Protein AF-A0A3C1GLZ0-F1 (afdb_monomer_lite)

Foldseek 3Di:
DDDPVLCVVQVHDPPFDKDWDWDFDADPVRHTPDTDIDIGRPVPDDDDDDDDDDPDPPDPDPVVPDDPPDDDDDDDD

pLDDT: mean 84.82, std 17.75, range [44.56, 98.25]

Radius of gyration: 30.16 Å; chains: 1; bounding box: 40×62×78 Å

Structure (mmCIF, N/CA/C/O backbone):
data_AF-A0A3C1GLZ0-F1
#
_entry.id   AF-A0A3C1GLZ0-F1
#
loop_
_atom_site.group_PDB
_atom_site.id
_atom_site.type_symbol
_atom_site.label_atom_id
_atom_site.label_alt_id
_atom_site.label_comp_id
_atom_site.label_asym_id
_atom_site.label_entity_id
_atom_site.label_seq_id
_atom_site.pdbx_PDB_ins_code
_atom_site.Cartn_x
_atom_site.Cartn_y
_atom_site.Cartn_z
_atom_site.occupancy
_atom_site.B_iso_or_equiv
_atom_site.auth_seq_id
_atom_site.auth_comp_id
_atom_site.auth_asym_id
_atom_site.auth_atom_id
_atom_site.pdbx_PDB_model_num
ATOM 1 N N . MET A 1 1 ? -4.082 -8.581 10.585 1.00 80.88 1 MET A N 1
ATOM 2 C CA . MET A 1 1 ? -4.501 -7.511 11.513 1.00 80.88 1 MET A CA 1
ATOM 3 C C . MET A 1 1 ? -3.282 -6.635 11.753 1.00 80.88 1 MET A C 1
ATOM 5 O O . MET A 1 1 ? -2.201 -7.220 11.806 1.00 80.88 1 MET A O 1
ATOM 9 N N . PRO A 1 2 ? -3.413 -5.299 11.769 1.00 94.06 2 PRO A N 1
ATOM 10 C CA . PRO A 1 2 ? -2.278 -4.402 11.990 1.00 94.06 2 PRO A CA 1
ATOM 11 C C . PRO A 1 2 ? -1.682 -4.587 13.391 1.00 94.06 2 PRO A C 1
ATOM 13 O O . PRO A 1 2 ? -2.379 -5.002 14.317 1.00 94.06 2 PRO A O 1
ATOM 16 N N . ASP A 1 3 ? -0.396 -4.274 13.541 1.00 96.00 3 ASP A N 1
ATOM 17 C CA . ASP A 1 3 ? 0.209 -4.088 14.860 1.00 96.00 3 ASP A CA 1
ATOM 18 C C . ASP A 1 3 ? -0.184 -2.728 15.467 1.00 96.00 3 ASP A C 1
ATOM 20 O O . ASP A 1 3 ? -0.873 -1.914 14.844 1.00 96.00 3 ASP A O 1
ATOM 24 N N . VAL A 1 4 ? 0.228 -2.497 16.718 1.00 97.94 4 VAL A N 1
ATOM 25 C CA . VAL A 1 4 ? -0.120 -1.287 17.483 1.00 97.94 4 VAL A CA 1
ATOM 26 C C . VAL A 1 4 ? 0.370 -0.016 16.792 1.00 97.94 4 VAL A C 1
ATOM 28 O O . VAL A 1 4 ? -0.356 0.977 16.759 1.00 97.94 4 VAL A O 1
ATOM 31 N N . GLU A 1 5 ? 1.573 -0.045 16.222 1.00 97.56 5 GLU A N 1
ATOM 32 C CA . GLU A 1 5 ? 2.160 1.108 15.542 1.00 97.56 5 GLU A CA 1
ATOM 33 C C . GLU A 1 5 ? 1.390 1.439 14.261 1.00 97.56 5 GLU A C 1
ATOM 35 O O . GLU A 1 5 ? 0.927 2.566 14.085 1.00 97.56 5 GLU A O 1
ATOM 40 N N . THR A 1 6 ? 1.167 0.441 13.407 1.00 97.19 6 THR A N 1
ATOM 41 C CA . THR A 1 6 ? 0.439 0.589 12.144 1.00 97.19 6 THR A CA 1
ATOM 42 C C . THR A 1 6 ? -0.994 1.058 12.385 1.00 97.19 6 THR A C 1
ATOM 44 O O . THR A 1 6 ? -1.467 1.968 11.705 1.00 97.19 6 THR A O 1
ATOM 47 N N . ALA A 1 7 ? -1.689 0.482 13.373 1.00 97.31 7 ALA A N 1
ATOM 48 C CA . ALA A 1 7 ? -3.040 0.904 13.739 1.00 97.3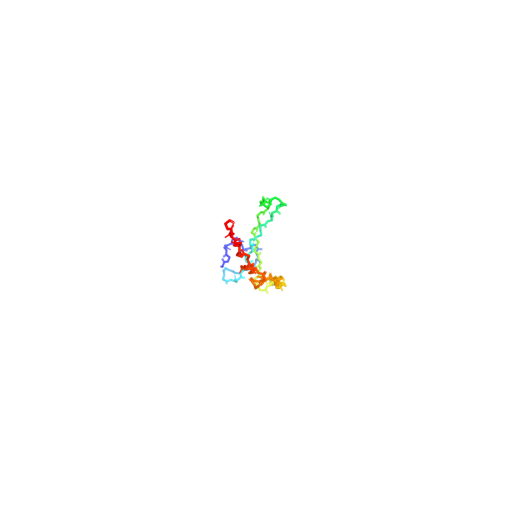1 7 ALA A CA 1
ATOM 49 C C . ALA A 1 7 ? -3.070 2.362 14.229 1.00 97.31 7 ALA A C 1
ATOM 51 O O . ALA A 1 7 ? -3.939 3.136 13.821 1.00 97.31 7 ALA A O 1
ATOM 52 N N . GLY A 1 8 ? -2.082 2.760 15.040 1.00 97.94 8 GLY A N 1
ATOM 53 C CA . GLY A 1 8 ? -1.922 4.135 15.509 1.00 97.94 8 GLY A CA 1
ATOM 54 C C . GLY A 1 8 ? -1.683 5.126 14.369 1.00 97.94 8 GLY A C 1
ATOM 55 O O . GLY A 1 8 ? -2.383 6.133 14.275 1.00 97.94 8 GLY A O 1
ATOM 56 N N . LEU A 1 9 ? -0.750 4.818 13.463 1.00 97.88 9 LEU A N 1
ATOM 57 C CA . LEU A 1 9 ? -0.417 5.669 12.315 1.00 97.88 9 LEU A CA 1
ATOM 58 C C . LEU A 1 9 ? -1.580 5.809 11.322 1.00 97.88 9 LEU A C 1
ATOM 60 O O . LEU A 1 9 ? -1.761 6.870 10.726 1.00 97.88 9 LEU A O 1
ATOM 64 N N . LEU A 1 10 ? -2.385 4.759 11.146 1.00 96.81 10 LEU A N 1
ATOM 65 C CA . LEU A 1 10 ? -3.526 4.762 10.226 1.00 96.81 10 LEU A CA 1
ATOM 66 C C . LEU A 1 10 ? -4.833 5.268 10.863 1.00 96.81 10 LEU A C 1
ATOM 68 O O . LEU A 1 10 ? -5.824 5.485 10.150 1.00 96.81 10 LEU A O 1
ATOM 72 N N . GLY A 1 11 ? -4.854 5.468 12.184 1.00 97.06 11 GLY A N 1
ATOM 73 C CA . GLY A 1 11 ? -6.057 5.843 12.924 1.00 97.06 11 GLY A CA 1
ATOM 74 C C . GLY A 1 11 ? -7.163 4.797 12.779 1.00 97.06 11 GLY A C 1
ATOM 75 O O . GLY A 1 11 ? -8.301 5.144 12.446 1.00 97.06 11 GLY A O 1
ATOM 76 N N . THR A 1 12 ? -6.803 3.524 12.949 1.00 96.25 12 THR A N 1
ATOM 77 C CA . THR A 1 12 ? -7.707 2.366 12.904 1.00 96.25 12 THR A CA 1
ATOM 78 C C . THR A 1 12 ? -7.653 1.594 14.215 1.00 96.25 12 THR A C 1
ATOM 80 O O . TH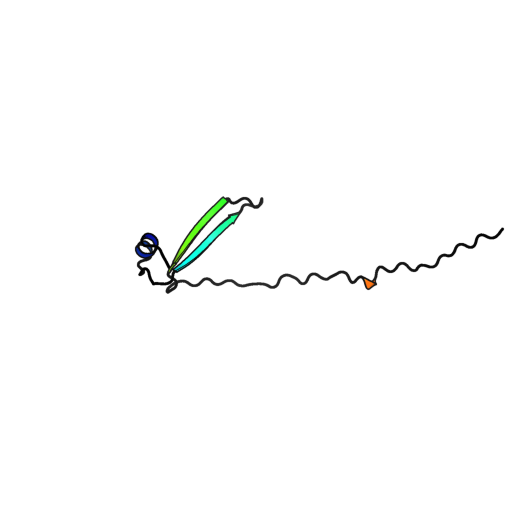R A 1 12 ? -6.695 1.715 14.977 1.00 96.25 12 THR A O 1
ATOM 83 N N . ASP A 1 13 ? -8.658 0.762 14.481 1.00 96.19 13 ASP A N 1
ATOM 84 C CA . ASP A 1 13 ? -8.564 -0.212 15.568 1.00 96.19 13 ASP A CA 1
ATOM 85 C C . ASP A 1 13 ? -7.710 -1.435 15.159 1.00 96.19 13 ASP A C 1
ATOM 87 O O . ASP A 1 13 ? -7.442 -1.663 13.977 1.00 96.19 13 ASP A O 1
ATOM 91 N N . LEU A 1 14 ? -7.264 -2.229 16.141 1.00 96.94 14 LEU A N 1
ATOM 92 C CA . LEU A 1 14 ? -6.423 -3.417 15.909 1.00 96.94 14 LEU A CA 1
ATOM 93 C C . LEU A 1 14 ? -7.148 -4.547 15.165 1.00 96.94 14 LEU A C 1
ATOM 95 O O . LEU A 1 14 ? -6.509 -5.420 14.580 1.00 96.94 14 LEU A O 1
ATOM 99 N N . THR A 1 15 ? -8.477 -4.557 15.215 1.00 96.25 15 THR A N 1
ATOM 100 C CA . THR A 1 15 ? -9.329 -5.537 14.535 1.00 96.25 15 THR A CA 1
ATOM 101 C C . THR A 1 15 ? -9.743 -5.079 13.135 1.00 96.25 15 THR A C 1
ATOM 103 O O . THR A 1 15 ? -10.249 -5.878 12.344 1.00 96.25 15 THR A O 1
ATOM 106 N N . GLN A 1 16 ? -9.490 -3.814 12.790 1.00 96.12 16 GLN A N 1
ATOM 107 C CA . GLN A 1 16 ? -9.820 -3.265 11.490 1.00 96.12 16 GLN A CA 1
ATOM 108 C C . GLN A 1 16 ? -8.890 -3.857 10.419 1.00 96.12 16 GLN A C 1
ATOM 110 O O . GLN A 1 16 ? -7.663 -3.861 10.574 1.00 96.12 16 GLN A O 1
ATOM 115 N N . PRO A 1 17 ? -9.435 -4.362 9.298 1.00 96.12 17 PRO A N 1
ATOM 116 C CA . PRO A 1 17 ? -8.616 -4.857 8.202 1.00 96.12 17 PRO A CA 1
ATOM 117 C C . PRO A 1 17 ? -7.743 -3.759 7.580 1.00 96.12 17 PRO A C 1
ATOM 119 O O . PRO A 1 17 ? -8.178 -2.629 7.349 1.00 96.12 17 PRO A O 1
ATOM 122 N N . VAL A 1 18 ? -6.510 -4.134 7.248 1.00 97.06 18 VAL A N 1
ATOM 123 C CA . VAL A 1 18 ? -5.520 -3.294 6.566 1.00 97.06 18 VAL A CA 1
ATOM 124 C C . VAL A 1 18 ? -5.028 -4.051 5.338 1.00 97.06 18 VAL A C 1
ATOM 126 O O . VAL A 1 18 ? -4.798 -5.261 5.396 1.00 97.06 18 VAL A O 1
ATOM 129 N N . LEU A 1 19 ? -4.877 -3.338 4.227 1.00 96.75 19 LEU A N 1
ATOM 130 C CA . LEU A 1 19 ? -4.258 -3.841 3.010 1.00 96.75 19 LEU A CA 1
ATOM 131 C C . LEU A 1 19 ? -2.743 -3.640 3.117 1.00 96.75 19 LE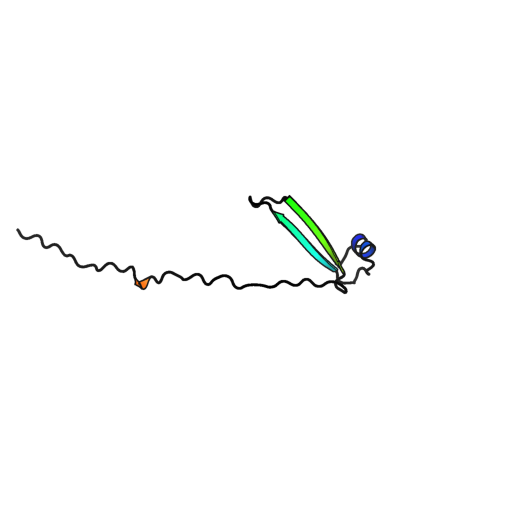U A C 1
ATOM 133 O O . LEU A 1 19 ? -2.269 -2.506 3.091 1.00 96.75 19 LEU A O 1
ATOM 137 N N . ALA A 1 20 ? -2.001 -4.738 3.243 1.00 95.94 20 ALA A N 1
ATOM 138 C CA . ALA A 1 20 ? -0.542 -4.738 3.265 1.00 95.94 20 ALA A CA 1
ATOM 139 C C . ALA A 1 20 ? 0.005 -5.132 1.888 1.00 95.94 20 ALA A C 1
ATOM 141 O O . ALA A 1 20 ? -0.365 -6.177 1.348 1.00 95.94 20 ALA A O 1
ATOM 142 N N . ILE A 1 21 ? 0.883 -4.304 1.324 1.00 95.69 21 ILE A N 1
ATOM 143 C CA . ILE A 1 21 ? 1.524 -4.531 0.027 1.00 95.69 21 ILE A CA 1
ATOM 144 C C . ILE A 1 21 ? 3.033 -4.426 0.212 1.00 95.69 21 ILE A C 1
ATOM 146 O O . ILE A 1 21 ? 3.526 -3.431 0.734 1.00 95.69 21 ILE A O 1
ATOM 150 N N . ARG A 1 22 ? 3.762 -5.437 -0.266 1.00 96.25 22 ARG A N 1
ATOM 151 C CA . ARG A 1 22 ? 5.215 -5.371 -0.428 1.00 96.25 22 ARG A CA 1
ATOM 152 C C . ARG A 1 22 ? 5.538 -5.059 -1.882 1.00 96.25 22 ARG A C 1
ATOM 154 O O . ARG A 1 22 ? 5.231 -5.861 -2.766 1.00 96.25 22 ARG A O 1
ATOM 161 N N . LEU A 1 23 ? 6.167 -3.916 -2.120 1.00 95.69 23 LEU A N 1
ATOM 162 C CA . LEU A 1 23 ? 6.680 -3.514 -3.422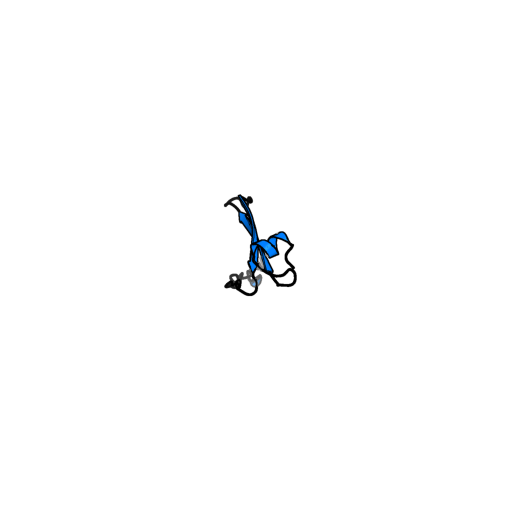 1.00 95.69 23 LEU A CA 1
ATOM 163 C C . LEU A 1 23 ? 8.178 -3.812 -3.490 1.00 95.69 23 LEU A C 1
ATOM 165 O O . LEU A 1 23 ? 8.947 -3.365 -2.644 1.00 95.69 23 LEU A O 1
ATOM 169 N N . VAL A 1 24 ? 8.584 -4.555 -4.517 1.00 97.44 24 VAL A N 1
ATOM 170 C CA . VAL A 1 24 ? 9.993 -4.764 -4.860 1.00 97.44 24 VAL A CA 1
ATOM 171 C C . VAL A 1 24 ? 10.231 -4.114 -6.211 1.00 97.44 24 VAL A C 1
ATOM 173 O O . VAL A 1 24 ? 9.659 -4.542 -7.215 1.00 97.44 24 VAL A O 1
ATOM 176 N N . VAL A 1 25 ? 11.063 -3.078 -6.237 1.00 97.12 25 VAL A N 1
ATOM 177 C CA . VAL A 1 25 ? 11.473 -2.404 -7.470 1.00 97.12 25 VAL A CA 1
ATOM 178 C C . VAL A 1 25 ? 12.825 -2.959 -7.886 1.00 97.12 25 VAL A C 1
ATOM 180 O O . VAL A 1 25 ? 13.768 -2.989 -7.092 1.00 97.12 25 VAL A O 1
ATOM 183 N N . THR A 1 26 ? 12.928 -3.397 -9.138 1.00 98.25 26 THR A N 1
ATOM 184 C CA . THR A 1 26 ? 14.165 -3.944 -9.703 1.00 98.25 26 THR A CA 1
ATOM 185 C C . THR A 1 26 ? 14.702 -3.084 -10.841 1.00 98.25 26 THR A C 1
ATOM 187 O O . THR A 1 26 ? 13.925 -2.534 -11.620 1.00 98.25 26 THR A O 1
ATOM 190 N N . ASP A 1 27 ? 16.028 -3.012 -10.976 1.00 97.00 27 ASP A N 1
ATOM 191 C CA . ASP A 1 27 ? 16.688 -2.410 -12.136 1.00 97.00 27 ASP A CA 1
ATOM 192 C C . ASP A 1 27 ? 16.568 -3.286 -13.403 1.00 97.00 27 ASP A C 1
ATOM 194 O O . ASP A 1 27 ? 16.022 -4.393 -13.391 1.00 97.00 27 ASP A O 1
ATOM 198 N N . VAL A 1 28 ? 17.117 -2.796 -14.521 1.00 96.75 28 VAL A N 1
ATOM 199 C CA . VAL A 1 28 ? 17.149 -3.518 -15.810 1.00 96.75 28 VAL A CA 1
ATOM 200 C C . VAL A 1 28 ? 17.950 -4.825 -15.768 1.00 96.75 28 VAL A C 1
ATOM 202 O O . VAL A 1 28 ? 17.781 -5.672 -16.641 1.00 96.75 28 VAL A O 1
ATOM 205 N N . ALA A 1 29 ? 18.818 -4.995 -14.770 1.00 97.50 29 ALA A N 1
ATOM 206 C CA . ALA A 1 29 ? 19.584 -6.211 -14.526 1.00 97.50 29 ALA A CA 1
ATOM 207 C C . ALA A 1 29 ? 18.884 -7.144 -13.514 1.00 97.50 29 ALA A C 1
ATOM 209 O O . ALA A 1 29 ? 19.505 -8.090 -13.029 1.00 97.50 29 ALA A O 1
ATOM 210 N N . ALA A 1 30 ? 17.606 -6.886 -13.203 1.00 95.69 30 ALA A N 1
ATOM 211 C CA . ALA A 1 30 ? 16.789 -7.607 -12.229 1.00 95.69 30 ALA A CA 1
ATOM 212 C C . ALA A 1 30 ? 17.336 -7.577 -10.788 1.00 95.69 30 ALA A C 1
ATOM 214 O O . ALA A 1 30 ? 17.003 -8.439 -9.973 1.00 95.69 30 ALA A O 1
ATOM 215 N N . ARG A 1 31 ? 18.158 -6.581 -10.444 1.00 96.50 31 ARG A N 1
ATOM 216 C CA . ARG A 1 31 ? 18.624 -6.371 -9.069 1.00 96.50 31 ARG A CA 1
ATOM 217 C C . ARG A 1 31 ? 17.638 -5.496 -8.318 1.00 96.50 31 ARG A C 1
ATOM 219 O O . ARG A 1 31 ? 17.163 -4.504 -8.859 1.00 96.50 31 ARG A O 1
ATOM 226 N N . SER A 1 32 ? 17.360 -5.843 -7.065 1.00 95.81 32 SER A N 1
ATOM 227 C CA . SER A 1 32 ? 16.510 -5.029 -6.193 1.00 95.81 32 SER A CA 1
ATOM 228 C C . SER A 1 32 ? 17.166 -3.675 -5.932 1.00 95.81 32 SER A C 1
ATOM 230 O O . SER A 1 32 ? 18.298 -3.628 -5.453 1.00 95.81 32 SER A O 1
ATOM 232 N N . VAL A 1 33 ? 16.448 -2.594 -6.221 1.00 97.31 33 VAL A N 1
ATOM 233 C CA . VAL A 1 33 ? 16.870 -1.216 -5.918 1.00 97.31 33 VAL A CA 1
ATOM 234 C C . VAL A 1 33 ? 16.059 -0.601 -4.784 1.00 97.31 33 VAL A C 1
ATOM 236 O O . VAL A 1 33 ? 16.560 0.276 -4.090 1.00 97.31 33 VAL A O 1
ATOM 239 N N . GLU A 1 34 ? 14.845 -1.098 -4.551 1.00 97.44 34 GLU A N 1
ATOM 240 C CA . GLU A 1 34 ? 13.979 -0.659 -3.460 1.00 97.44 34 GLU A CA 1
ATOM 241 C C . GLU A 1 34 ? 13.097 -1.821 -3.002 1.00 97.44 34 GLU A C 1
ATOM 243 O O . GLU A 1 34 ? 12.578 -2.585 -3.823 1.00 97.44 34 GLU A O 1
ATOM 248 N N . VAL A 1 35 ? 12.926 -1.942 -1.687 1.00 97.19 35 VAL A N 1
ATOM 249 C CA . VAL A 1 35 ? 11.921 -2.808 -1.073 1.00 97.19 35 VAL A CA 1
ATOM 250 C C . VAL A 1 35 ? 11.132 -1.959 -0.092 1.00 97.19 35 VAL A C 1
ATOM 252 O O . VAL A 1 35 ? 11.706 -1.430 0.857 1.00 97.19 35 VAL A O 1
ATOM 255 N N . SER A 1 36 ? 9.830 -1.859 -0.327 1.00 96.94 36 SER A N 1
ATOM 256 C CA . SER A 1 36 ? 8.933 -1.005 0.442 1.00 96.94 36 SER A CA 1
ATOM 257 C C . SER A 1 36 ? 7.736 -1.816 0.923 1.00 96.94 36 SER A C 1
ATOM 259 O O . SER A 1 36 ? 7.025 -2.425 0.124 1.00 96.94 36 SER A O 1
ATOM 261 N N . ASP A 1 37 ? 7.515 -1.817 2.236 1.00 96.31 37 ASP A N 1
ATOM 262 C CA . ASP A 1 37 ? 6.308 -2.354 2.859 1.00 96.31 37 ASP A CA 1
ATOM 263 C C . ASP A 1 37 ? 5.329 -1.204 3.094 1.00 96.31 37 ASP A C 1
ATOM 265 O O . ASP A 1 37 ? 5.665 -0.201 3.721 1.00 96.31 37 ASP A O 1
ATOM 269 N N . THR A 1 38 ? 4.123 -1.311 2.541 1.00 96.06 38 THR A N 1
ATOM 270 C CA . THR A 1 38 ? 3.117 -0.245 2.589 1.00 96.06 38 THR A CA 1
ATOM 271 C C . THR A 1 38 ? 1.794 -0.771 3.120 1.00 96.06 38 THR A C 1
ATOM 273 O O . THR A 1 38 ? 1.332 -1.847 2.736 1.00 96.06 38 THR A O 1
ATOM 276 N N . PHE A 1 39 ? 1.167 0.015 3.991 1.00 96.94 39 PHE A N 1
ATOM 277 C CA . PHE A 1 39 ? -0.072 -0.337 4.673 1.00 96.94 39 PHE A CA 1
ATOM 278 C C . PHE A 1 39 ? -1.148 0.705 4.372 1.00 96.94 39 PHE A C 1
ATOM 280 O O . PHE A 1 39 ? -0.938 1.902 4.561 1.00 96.94 39 PHE A O 1
ATOM 287 N N . TYR A 1 40 ? -2.315 0.248 3.923 1.00 97.06 40 TYR A N 1
ATOM 288 C CA . TYR A 1 40 ? -3.462 1.096 3.610 1.00 97.06 40 TYR A CA 1
ATOM 289 C C . TYR A 1 40 ? -4.681 0.657 4.407 1.00 97.06 40 TYR A C 1
ATOM 291 O O . TYR A 1 40 ? -4.924 -0.536 4.598 1.00 97.06 40 TYR A O 1
ATOM 299 N N . ARG A 1 41 ? -5.515 1.611 4.815 1.00 97.19 41 ARG A N 1
ATOM 300 C CA . ARG A 1 41 ? -6.790 1.274 5.448 1.00 97.19 41 ARG A CA 1
ATOM 301 C C . ARG A 1 41 ? -7.723 0.612 4.435 1.00 97.19 41 ARG A C 1
ATOM 303 O O . ARG A 1 41 ? -8.047 1.218 3.410 1.00 97.19 41 ARG A O 1
ATOM 310 N N . ALA A 1 42 ? -8.176 -0.606 4.724 1.00 96.25 42 ALA A N 1
ATOM 311 C CA . ALA A 1 42 ? -8.985 -1.381 3.782 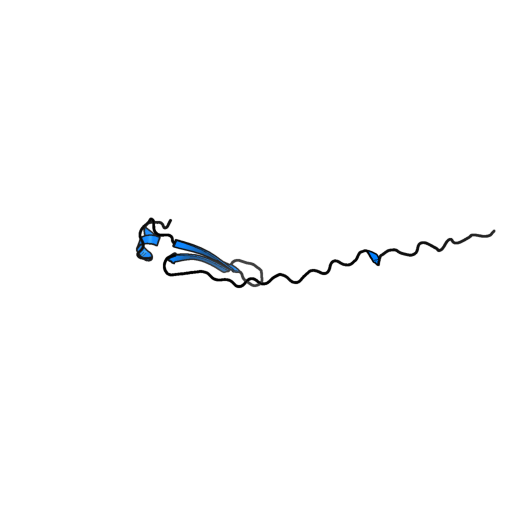1.00 96.25 42 ALA A CA 1
ATOM 312 C C . ALA A 1 42 ? -10.415 -0.834 3.608 1.00 96.25 42 ALA A C 1
ATOM 314 O O . ALA A 1 42 ? -11.088 -1.176 2.643 1.00 96.25 42 ALA A O 1
ATOM 315 N N . ASP A 1 43 ? -10.875 0.029 4.519 1.00 95.94 43 ASP A N 1
ATOM 316 C CA . ASP A 1 43 ? -12.159 0.734 4.417 1.00 95.94 43 ASP A CA 1
ATOM 317 C C . ASP A 1 43 ? -12.122 1.925 3.443 1.00 95.94 43 ASP A C 1
ATOM 319 O O . ASP A 1 43 ? -13.172 2.426 3.047 1.00 95.94 43 ASP A O 1
ATOM 323 N N . ARG A 1 44 ? -10.927 2.397 3.065 1.00 97.25 44 ARG A N 1
ATOM 324 C CA . ARG A 1 44 ? -10.738 3.590 2.220 1.00 97.25 44 ARG A CA 1
ATOM 325 C C . ARG A 1 44 ? -10.041 3.315 0.899 1.00 97.25 44 ARG A C 1
ATOM 327 O O . ARG A 1 44 ? -10.192 4.104 -0.028 1.00 97.25 44 ARG A O 1
ATOM 334 N N . TYR A 1 45 ? -9.267 2.239 0.816 1.00 97.56 45 TYR A N 1
ATOM 335 C CA . TYR A 1 45 ? -8.445 1.937 -0.348 1.00 97.56 45 TYR A CA 1
ATOM 336 C C . TYR A 1 45 ? -8.792 0.583 -0.946 1.00 97.56 45 TYR A C 1
ATOM 338 O O . TYR A 1 45 ? -9.040 -0.396 -0.244 1.00 97.56 45 TYR A O 1
ATOM 346 N N . ARG A 1 46 ? -8.730 0.537 -2.275 1.00 96.06 46 ARG A N 1
ATOM 347 C CA . ARG A 1 46 ? -8.857 -0.671 -3.079 1.00 96.06 46 ARG A CA 1
ATOM 348 C C . ARG A 1 46 ? -7.701 -0.722 -4.070 1.00 96.06 46 ARG A C 1
ATOM 350 O O . ARG A 1 46 ? -7.347 0.296 -4.654 1.00 96.06 46 ARG A O 1
ATOM 357 N N . TYR A 1 47 ? -7.139 -1.912 -4.261 1.00 94.25 47 TYR A N 1
ATOM 358 C CA . TYR A 1 47 ? -6.160 -2.171 -5.310 1.00 94.25 47 TYR A CA 1
ATOM 359 C C . TYR A 1 47 ? -6.863 -2.744 -6.542 1.00 94.25 47 TYR A C 1
ATOM 361 O O . TYR A 1 47 ? -7.600 -3.727 -6.437 1.00 94.25 47 TYR A O 1
ATOM 369 N N . GLU A 1 48 ? -6.644 -2.129 -7.702 1.00 96.00 48 GLU A N 1
ATOM 370 C CA . GLU A 1 48 ? -7.217 -2.559 -8.976 1.00 96.00 48 GLU A CA 1
ATOM 371 C C . GLU A 1 48 ? -6.101 -2.818 -9.985 1.00 96.00 48 GLU A C 1
ATOM 373 O O . GLU A 1 48 ? -5.138 -2.058 -10.080 1.00 96.00 48 GLU A O 1
ATOM 378 N N . VAL A 1 49 ? -6.225 -3.915 -10.732 1.00 95.19 49 VAL A N 1
ATOM 379 C CA . VAL A 1 49 ? -5.269 -4.292 -11.771 1.00 95.19 49 VAL A CA 1
ATOM 380 C C . VAL A 1 49 ? -6.012 -4.830 -12.984 1.00 95.19 49 VAL A C 1
ATOM 382 O O . VAL A 1 49 ? -6.856 -5.721 -12.878 1.00 95.19 49 VAL A O 1
ATOM 385 N N . GLU A 1 50 ? -5.672 -4.305 -14.156 1.00 95.31 50 GLU A N 1
ATOM 386 C CA . GLU A 1 50 ? -6.102 -4.876 -15.424 1.00 95.31 50 GLU A CA 1
ATOM 387 C C . GLU A 1 50 ? -5.129 -5.976 -15.841 1.00 95.31 50 GLU A C 1
ATOM 389 O O . GLU A 1 50 ? -3.930 -5.747 -16.011 1.00 95.31 50 GLU A O 1
ATOM 394 N N . THR A 1 51 ? -5.644 -7.188 -16.031 1.00 91.69 51 THR A N 1
ATOM 395 C CA . THR A 1 51 ? -4.837 -8.309 -16.515 1.00 91.69 51 THR A CA 1
ATOM 396 C C . THR A 1 51 ? -5.062 -8.511 -18.006 1.00 91.69 51 THR A C 1
ATOM 398 O O . THR A 1 51 ? -6.176 -8.398 -18.516 1.00 91.69 51 THR A O 1
ATOM 401 N N . ARG A 1 52 ? -3.982 -8.812 -18.731 1.00 91.38 52 ARG A N 1
ATOM 402 C CA . ARG A 1 52 ? -4.042 -9.187 -20.146 1.00 91.38 52 ARG A CA 1
ATOM 403 C C . ARG A 1 52 ? -3.636 -10.640 -20.295 1.00 91.38 52 ARG A C 1
ATOM 405 O O . ARG A 1 52 ? -2.680 -11.090 -19.665 1.00 91.38 52 ARG A O 1
ATOM 412 N N . LEU A 1 53 ? -4.345 -11.363 -21.157 1.00 88.94 53 LEU A N 1
ATOM 413 C CA . LEU A 1 53 ? -3.953 -12.720 -21.510 1.00 88.94 53 LEU A CA 1
ATOM 414 C C . LEU A 1 53 ? -2.601 -12.692 -22.241 1.00 88.94 53 LEU A C 1
ATOM 416 O O . LEU A 1 53 ? -2.405 -11.854 -23.128 1.00 88.94 53 LEU A O 1
ATOM 420 N N . PRO A 1 54 ? -1.669 -13.600 -21.906 1.00 84.31 54 PRO A N 1
ATOM 421 C CA . PRO A 1 54 ? -0.429 -13.720 -22.651 1.00 84.31 54 PRO A CA 1
ATOM 422 C C . PRO A 1 54 ? -0.725 -14.136 -24.102 1.00 84.31 54 PRO A C 1
ATOM 424 O O . PRO A 1 54 ? -1.682 -14.877 -24.353 1.00 84.31 54 PRO A O 1
ATOM 427 N N . PRO A 1 55 ? 0.093 -13.700 -25.077 1.00 82.06 55 PRO A N 1
ATOM 428 C CA . PRO A 1 55 ? -0.100 -14.074 -26.471 1.00 82.06 55 PRO A CA 1
ATOM 429 C C . PRO A 1 55 ? -0.043 -15.598 -26.629 1.00 82.06 55 PRO A C 1
ATOM 431 O O . PRO A 1 55 ? 0.852 -16.265 -26.100 1.00 82.06 55 PRO A O 1
ATOM 434 N N . ALA A 1 56 ? -0.993 -16.159 -27.380 1.00 80.56 56 ALA A N 1
ATOM 435 C CA . ALA A 1 56 ? -1.045 -17.591 -27.645 1.00 80.56 56 ALA A CA 1
ATOM 436 C C . ALA A 1 56 ? 0.245 -18.043 -28.353 1.00 80.56 56 ALA A C 1
ATOM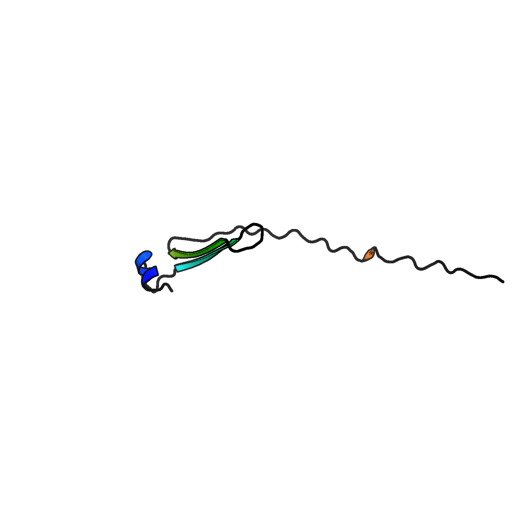 438 O O . ALA A 1 56 ? 0.491 -17.703 -29.513 1.00 80.56 56 ALA A O 1
ATOM 439 N N . ARG A 1 57 ? 1.083 -18.836 -27.672 1.00 73.81 57 ARG A N 1
ATOM 440 C CA . ARG A 1 57 ? 2.248 -19.473 -28.301 1.00 73.81 57 ARG A CA 1
ATOM 441 C C . ARG A 1 57 ? 1.747 -20.487 -29.332 1.00 73.81 57 ARG A C 1
ATOM 443 O O . ARG A 1 57 ? 1.269 -21.559 -28.964 1.00 73.81 57 ARG A O 1
ATOM 450 N N . ARG A 1 58 ? 1.867 -20.171 -30.627 1.00 66.69 58 ARG A N 1
ATOM 451 C CA . ARG A 1 58 ? 1.672 -21.156 -31.704 1.00 66.69 58 ARG A CA 1
ATOM 452 C C . ARG A 1 58 ? 2.686 -22.285 -31.506 1.00 66.69 58 ARG A C 1
ATOM 454 O O . ARG A 1 58 ? 3.880 -22.083 -31.704 1.00 66.69 58 ARG A O 1
ATOM 461 N N . ARG A 1 59 ? 2.225 -23.473 -31.105 1.00 69.06 59 ARG A N 1
ATOM 462 C CA . ARG A 1 59 ? 3.061 -24.680 -31.148 1.00 69.06 59 ARG A CA 1
ATOM 463 C C . ARG A 1 59 ? 3.381 -24.983 -32.618 1.00 69.06 59 ARG A C 1
ATOM 465 O O . ARG A 1 59 ? 2.450 -24.986 -33.428 1.00 69.06 59 ARG A O 1
ATOM 472 N N . PRO A 1 60 ? 4.646 -25.242 -32.991 1.00 64.62 60 PRO A N 1
ATOM 473 C CA . PRO A 1 60 ? 4.952 -25.730 -34.326 1.00 64.62 60 PRO A CA 1
ATOM 474 C C . PRO A 1 60 ? 4.240 -27.071 -34.525 1.00 64.62 60 PRO A C 1
ATOM 476 O O . PRO A 1 60 ? 4.460 -28.019 -33.771 1.00 64.62 60 PRO A O 1
ATOM 479 N N . ASN A 1 61 ? 3.361 -27.156 -35.524 1.00 62.50 61 ASN A N 1
ATOM 480 C CA . ASN A 1 61 ? 2.749 -28.419 -35.916 1.00 62.50 61 ASN A CA 1
ATOM 481 C C . ASN A 1 61 ? 3.860 -29.380 -36.371 1.00 62.50 61 ASN A C 1
ATOM 483 O O . ASN A 1 61 ? 4.415 -29.223 -37.456 1.00 62.50 61 ASN A O 1
ATOM 487 N N . ALA A 1 62 ? 4.131 -30.424 -35.584 1.00 59.38 62 ALA A N 1
ATOM 488 C CA . ALA A 1 62 ? 5.084 -31.495 -35.901 1.00 59.38 62 ALA A CA 1
ATOM 489 C C . ALA A 1 62 ? 4.714 -32.323 -37.159 1.00 59.38 62 ALA A C 1
ATOM 491 O O . ALA A 1 62 ? 5.385 -33.297 -37.492 1.00 59.38 62 ALA A O 1
ATOM 492 N N . ARG A 1 63 ? 3.650 -31.949 -37.885 1.00 58.69 63 ARG A N 1
ATOM 493 C CA . ARG A 1 63 ? 3.184 -32.633 -39.100 1.00 58.69 63 ARG A CA 1
ATOM 494 C C . ARG A 1 63 ? 4.069 -32.410 -40.332 1.00 58.69 63 ARG A C 1
ATOM 496 O O . ARG A 1 63 ? 3.971 -33.211 -41.253 1.00 58.69 63 ARG A O 1
ATOM 503 N N . ASN A 1 64 ? 4.957 -31.413 -40.338 1.00 55.03 64 ASN A N 1
ATOM 504 C CA . ASN A 1 64 ? 5.791 -31.105 -41.512 1.00 55.03 64 ASN A CA 1
ATOM 505 C C . ASN A 1 64 ? 7.204 -31.722 -41.479 1.00 55.03 64 ASN A C 1
ATOM 507 O O . ASN A 1 64 ? 7.971 -31.517 -42.413 1.00 55.03 64 ASN A O 1
ATOM 511 N N . ALA A 1 65 ? 7.556 -32.498 -40.448 1.00 53.69 65 ALA A N 1
ATOM 512 C CA . ALA A 1 65 ? 8.905 -33.050 -40.264 1.00 53.69 65 ALA A CA 1
ATOM 513 C C . ALA A 1 65 ? 9.006 -34.563 -40.549 1.00 53.69 65 ALA A C 1
ATOM 515 O O . ALA A 1 65 ? 9.740 -35.276 -39.868 1.00 53.69 65 ALA A O 1
ATOM 516 N N . ARG A 1 66 ? 8.271 -35.093 -41.538 1.00 58.03 66 ARG A N 1
ATOM 517 C CA . ARG A 1 66 ? 8.537 -36.451 -42.044 1.00 58.03 66 ARG A CA 1
ATOM 518 C C . ARG A 1 66 ? 9.361 -36.371 -43.332 1.00 58.03 66 ARG A C 1
ATOM 520 O O . ARG A 1 66 ? 8.794 -36.029 -44.370 1.00 58.03 66 ARG A O 1
ATOM 527 N N . PRO A 1 67 ? 10.664 -36.702 -43.310 1.00 55.66 67 PRO A N 1
ATOM 528 C CA . PRO A 1 67 ? 11.414 -36.890 -44.543 1.00 55.66 67 PRO A CA 1
ATOM 529 C C . PRO A 1 67 ? 10.863 -38.119 -45.282 1.00 55.66 67 PRO A C 1
ATOM 531 O O . PRO A 1 67 ? 10.677 -39.188 -44.695 1.00 55.66 67 PRO A O 1
ATOM 534 N N . ARG A 1 68 ? 10.568 -37.962 -46.579 1.00 61.31 68 ARG A N 1
ATOM 535 C CA . ARG A 1 68 ? 10.179 -39.056 -47.482 1.00 61.31 68 ARG A CA 1
ATOM 536 C C . ARG A 1 68 ? 11.351 -40.037 -47.595 1.00 61.31 68 ARG A C 1
ATOM 538 O O . ARG A 1 68 ? 12.312 -39.787 -48.314 1.00 61.31 68 ARG A O 1
ATOM 545 N N . ARG A 1 69 ? 11.293 -41.144 -46.855 1.00 55.31 69 ARG A N 1
ATOM 546 C CA . ARG A 1 69 ? 12.284 -42.226 -46.914 1.00 55.31 69 ARG A CA 1
ATOM 547 C C . ARG A 1 69 ? 12.045 -43.029 -48.195 1.00 55.31 69 ARG A C 1
ATOM 549 O O . ARG A 1 69 ? 11.116 -43.827 -48.247 1.00 55.31 69 ARG A O 1
ATOM 556 N N . GLY A 1 70 ? 12.843 -42.787 -49.231 1.00 54.00 70 GLY A N 1
ATOM 557 C CA . GLY A 1 70 ? 12.673 -43.471 -50.513 1.00 54.00 70 GLY A CA 1
ATOM 558 C C . GLY A 1 70 ? 13.743 -43.143 -51.548 1.00 54.00 70 GLY A C 1
ATOM 559 O O . GLY A 1 70 ? 13.412 -42.664 -52.620 1.00 54.00 70 GLY A O 1
ATOM 560 N N . ALA A 1 71 ? 15.011 -43.411 -51.243 1.00 52.69 71 ALA A N 1
ATOM 561 C CA . ALA A 1 71 ? 16.049 -43.574 -52.259 1.00 52.69 71 ALA A CA 1
ATOM 562 C C . ALA A 1 71 ? 16.826 -44.847 -51.911 1.00 52.69 71 ALA A C 1
ATOM 564 O O . ALA A 1 71 ? 17.735 -44.847 -51.086 1.00 52.69 71 ALA A O 1
ATOM 565 N N . ARG A 1 72 ? 16.362 -45.971 -52.461 1.00 47.78 72 ARG A N 1
ATOM 566 C CA . ARG A 1 72 ? 17.030 -47.268 -52.382 1.00 47.78 72 ARG A CA 1
ATOM 567 C C . ARG A 1 72 ? 18.007 -47.325 -53.556 1.00 47.78 72 ARG A C 1
ATOM 569 O O . ARG A 1 72 ? 17.584 -47.565 -54.681 1.00 47.78 72 ARG A O 1
ATOM 576 N N . THR A 1 73 ? 19.285 -47.059 -53.304 1.00 49.81 73 THR A N 1
ATOM 577 C CA . THR A 1 73 ? 20.353 -47.244 -54.295 1.00 49.81 73 THR A CA 1
ATOM 578 C C . THR A 1 73 ? 20.539 -48.743 -54.523 1.00 49.81 73 THR A C 1
ATOM 580 O O . THR A 1 73 ? 20.876 -49.477 -53.596 1.00 49.81 73 THR A O 1
ATOM 583 N N . VAL A 1 74 ? 20.255 -49.212 -55.737 1.00 51.69 74 VAL A N 1
ATOM 584 C CA . VAL A 1 74 ? 20.578 -50.570 -56.186 1.00 51.69 74 VAL A CA 1
ATOM 585 C C . VAL A 1 74 ? 22.011 -50.536 -56.716 1.00 51.69 74 VAL A C 1
ATOM 587 O O . VAL A 1 74 ? 22.284 -49.835 -57.685 1.00 51.69 74 VAL A O 1
ATOM 590 N N . LEU A 1 75 ? 22.919 -51.264 -56.065 1.00 50.78 75 LEU A N 1
ATOM 591 C CA . LEU A 1 75 ? 24.202 -51.663 -56.647 1.00 50.78 75 LEU A CA 1
ATOM 592 C C . LEU A 1 75 ? 23.918 -52.796 -57.641 1.00 50.78 75 LEU A C 1
ATOM 594 O O . LEU A 1 75 ? 23.366 -53.824 -57.247 1.00 50.78 75 LEU A O 1
ATOM 598 N N . GLN A 1 76 ? 24.249 -52.589 -58.913 1.00 44.56 76 GLN A N 1
ATOM 599 C CA . GLN A 1 76 ? 24.356 -53.662 -59.905 1.00 44.56 76 GLN A CA 1
ATOM 600 C C . GLN A 1 76 ? 25.841 -54.003 -60.140 1.00 44.56 76 GLN A C 1
ATOM 602 O O . GLN A 1 76 ? 26.679 -53.132 -59.899 1.00 44.56 76 GLN A O 1
ATOM 607 N N . PRO A 1 77 ? 26.138 -55.268 -60.502 1.00 52.69 77 PRO A N 1
ATOM 608 C CA . PRO A 1 77 ? 27.486 -55.844 -60.534 1.00 52.69 77 PRO A CA 1
ATOM 609 C C . PRO A 1 77 ? 28.379 -55.298 -61.651 1.00 52.69 77 PRO A C 1
ATOM 611 O O . PRO A 1 77 ? 27.835 -54.835 -62.680 1.00 52.69 77 PRO A O 1
#

Secondary structure (DSSP, 8-state):
---HHHHHHHT--TTS-EEEEEEEEE-TTS-EEEEEEEEEETTT--------PPP------GGG-------------

Sequence (77 aa):
MPDVETAGLLGTDLTQPVLAIRLVVTDVAARSVEVSDTFYRADRYRYEVETRLPPARRRPNARNARPRRGARTVLQP